Protein AF-A0A943CH67-F1 (afdb_monomer_lite)

Sequence (114 aa):
MYSEKVMDHFNNPRNVGEIENPSGVGTVGNAKCGDIMRMYLDIDDNGIIQDVKFKTFGCLDGLPPVKVHCSLLAEEAIHAALWDYAEKNHITIEGLEKPVNDISEKEEGEEEEY

Foldseek 3Di:
DDDPVVVCCVVPPPAADEDPPALFKFWAEAPVQQWIKIKGFHADPVRDTPGIHMYIDRPDDDDDPDCPRVVCNVVLNVLRRVVRNCVVVVHDDPPRDHGDRHCVVVVVVVVVPD

Structure (mmCIF, N/CA/C/O backbone):
data_AF-A0A943CH67-F1
#
_entry.id   AF-A0A943CH67-F1
#
loop_
_atom_site.group_PDB
_atom_site.id
_atom_site.type_symbol
_atom_site.label_atom_id
_atom_site.label_alt_id
_atom_site.label_comp_id
_atom_site.label_asym_id
_atom_site.label_entity_id
_atom_site.label_seq_id
_atom_site.pdbx_PDB_ins_code
_atom_site.Cartn_x
_atom_site.Cartn_y
_atom_site.Cartn_z
_atom_site.occupancy
_atom_site.B_iso_or_equiv
_atom_site.auth_seq_id
_atom_site.auth_comp_id
_atom_site.auth_asym_id
_atom_site.auth_atom_id
_atom_site.pdbx_PDB_model_num
ATOM 1 N N . MET A 1 1 ? 27.193 -11.484 -13.721 1.00 74.19 1 MET A N 1
ATOM 2 C CA . MET A 1 1 ? 26.041 -12.393 -13.916 1.00 74.19 1 MET A CA 1
ATOM 3 C C . MET A 1 1 ? 25.210 -12.337 -12.643 1.00 74.19 1 MET A C 1
ATOM 5 O O . MET A 1 1 ? 25.815 -12.355 -11.577 1.00 74.19 1 MET A O 1
ATOM 9 N N . TYR A 1 2 ? 23.889 -12.173 -12.729 1.00 86.75 2 TYR A N 1
ATOM 10 C CA . TYR A 1 2 ? 23.029 -12.141 -11.537 1.00 86.75 2 TYR A CA 1
ATOM 11 C C . TYR A 1 2 ? 22.901 -13.537 -10.916 1.00 86.75 2 TYR A C 1
ATOM 13 O O . TYR A 1 2 ? 23.048 -14.538 -11.615 1.00 86.75 2 TYR A O 1
ATOM 21 N N . SER A 1 3 ? 22.658 -13.606 -9.605 1.00 93.38 3 SER A N 1
ATOM 22 C CA . SER A 1 3 ? 22.449 -14.883 -8.917 1.00 93.38 3 SER A CA 1
ATOM 23 C C . SER A 1 3 ? 21.092 -15.486 -9.281 1.00 93.38 3 SER A C 1
ATOM 25 O O . SER A 1 3 ? 20.160 -14.766 -9.640 1.00 93.38 3 SER A O 1
ATOM 27 N N . GLU A 1 4 ? 20.950 -16.802 -9.123 1.00 90.56 4 GLU A N 1
ATOM 28 C CA . GLU A 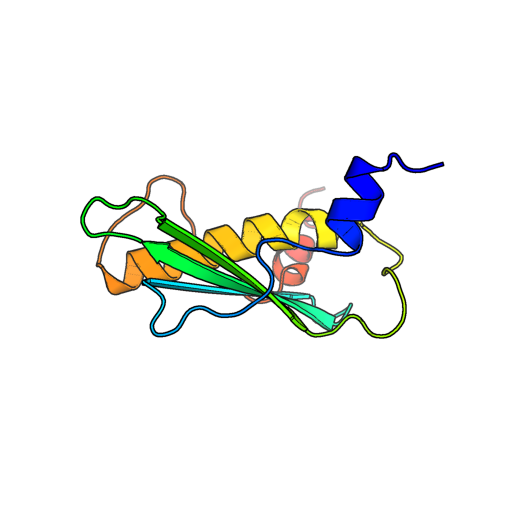1 4 ? 19.663 -17.490 -9.310 1.00 90.56 4 GLU A CA 1
ATOM 29 C C . GLU A 1 4 ? 18.559 -16.874 -8.448 1.00 90.56 4 GLU A C 1
ATOM 31 O O . GLU A 1 4 ? 17.445 -16.688 -8.919 1.00 90.56 4 GLU A O 1
ATOM 36 N N . LYS A 1 5 ? 18.889 -16.462 -7.217 1.00 88.69 5 LYS A N 1
ATOM 37 C CA . LYS A 1 5 ? 17.947 -15.784 -6.315 1.00 88.69 5 LYS A CA 1
ATOM 38 C C . LYS A 1 5 ? 17.449 -14.452 -6.878 1.00 88.69 5 LYS A C 1
ATOM 40 O O . LYS A 1 5 ? 16.273 -14.137 -6.741 1.00 88.69 5 LYS A O 1
ATOM 45 N N . VAL A 1 6 ? 18.333 -13.673 -7.504 1.00 86.81 6 VAL A N 1
ATOM 46 C CA . VAL A 1 6 ? 17.957 -12.398 -8.135 1.00 86.81 6 VAL A CA 1
ATOM 47 C C . VAL A 1 6 ? 17.067 -12.653 -9.350 1.00 86.81 6 VAL A C 1
ATOM 49 O O . VAL A 1 6 ? 16.044 -11.993 -9.507 1.00 86.81 6 VAL A O 1
ATOM 52 N N . MET A 1 7 ? 17.418 -13.642 -10.176 1.00 85.81 7 MET A N 1
ATOM 53 C CA . MET A 1 7 ? 16.628 -13.998 -11.357 1.00 85.81 7 MET A CA 1
ATOM 54 C C . MET A 1 7 ? 15.253 -14.572 -10.994 1.00 85.81 7 MET A C 1
ATOM 56 O O . MET A 1 7 ? 14.270 -14.239 -11.648 1.00 85.81 7 MET A O 1
ATOM 60 N N . ASP A 1 8 ? 15.163 -15.396 -9.949 1.00 89.31 8 ASP A N 1
ATOM 61 C CA . ASP A 1 8 ? 13.893 -15.898 -9.416 1.00 89.31 8 ASP A CA 1
ATOM 62 C C . ASP A 1 8 ? 12.999 -14.751 -8.934 1.00 89.31 8 ASP A C 1
ATOM 64 O O . ASP A 1 8 ? 11.834 -14.686 -9.306 1.00 89.31 8 ASP A O 1
ATOM 68 N N . HIS A 1 9 ? 13.544 -13.797 -8.173 1.00 83.19 9 HIS A N 1
ATOM 69 C CA . HIS A 1 9 ? 12.770 -12.646 -7.704 1.00 83.19 9 HIS A CA 1
ATOM 70 C C . HIS A 1 9 ? 12.251 -11.774 -8.854 1.00 83.19 9 HIS A C 1
ATOM 72 O O . HIS A 1 9 ? 11.128 -11.281 -8.790 1.00 83.19 9 HIS A O 1
ATOM 78 N N . PHE A 1 10 ? 13.051 -11.611 -9.909 1.00 81.81 10 PHE A N 1
ATOM 79 C CA . PHE A 1 10 ? 12.659 -10.851 -11.091 1.00 81.81 10 PHE A CA 1
ATOM 80 C C . PHE A 1 10 ? 11.547 -11.545 -11.892 1.00 81.81 10 PHE A C 1
ATOM 82 O O . PHE A 1 10 ? 10.585 -10.900 -12.295 1.00 81.81 10 PHE A O 1
ATOM 89 N N . ASN A 1 11 ? 11.662 -12.859 -12.109 1.00 83.81 11 ASN A N 1
ATOM 90 C CA . ASN A 1 11 ? 10.700 -13.616 -12.916 1.00 83.81 11 ASN A CA 1
ATOM 91 C C . ASN A 1 11 ? 9.435 -14.018 -12.140 1.00 83.81 11 ASN A C 1
ATOM 93 O O . ASN A 1 11 ? 8.398 -14.258 -12.752 1.00 83.81 11 ASN A O 1
ATOM 97 N N . ASN A 1 12 ? 9.519 -14.112 -10.812 1.00 85.94 12 ASN A N 1
ATOM 98 C CA . ASN A 1 12 ? 8.425 -14.513 -9.933 1.00 85.94 12 ASN A CA 1
ATOM 99 C C . ASN A 1 12 ? 8.289 -13.538 -8.745 1.00 85.94 12 ASN A C 1
ATOM 101 O O . ASN A 1 12 ? 8.632 -13.871 -7.599 1.00 85.94 12 ASN A O 1
ATOM 105 N N . PRO A 1 13 ? 7.831 -12.300 -9.005 1.00 85.56 13 PRO A N 1
ATOM 106 C CA . PRO A 1 13 ? 7.667 -11.300 -7.964 1.00 85.56 13 PRO A CA 1
ATOM 107 C C . PRO A 1 13 ? 6.525 -11.700 -7.019 1.00 85.56 13 PRO A C 1
ATOM 109 O O . PRO A 1 13 ? 5.426 -12.050 -7.439 1.00 85.56 13 PRO A O 1
ATOM 112 N N . ARG A 1 14 ? 6.788 -11.656 -5.711 1.00 88.38 14 ARG A N 1
ATOM 113 C CA . ARG A 1 14 ? 5.948 -12.318 -4.691 1.00 88.38 14 ARG A CA 1
ATOM 114 C C . ARG A 1 14 ? 4.736 -11.507 -4.231 1.00 88.38 14 ARG A C 1
ATOM 116 O O . ARG A 1 14 ? 3.789 -12.071 -3.694 1.00 88.38 14 ARG A O 1
ATOM 123 N N . ASN A 1 15 ? 4.764 -10.194 -4.434 1.00 92.19 15 ASN A N 1
ATOM 124 C CA . ASN A 1 15 ? 3.787 -9.261 -3.869 1.00 92.19 15 ASN A CA 1
ATOM 125 C C . ASN A 1 15 ? 3.145 -8.365 -4.936 1.00 92.19 15 ASN A C 1
ATOM 127 O O . ASN A 1 15 ? 2.592 -7.320 -4.613 1.00 92.19 15 ASN A O 1
ATOM 131 N N . VAL A 1 16 ? 3.205 -8.757 -6.210 1.00 91.81 16 VAL A N 1
ATOM 132 C CA . VAL A 1 16 ? 2.536 -8.012 -7.283 1.00 91.81 16 VAL A CA 1
ATOM 133 C C . VAL A 1 16 ? 1.055 -8.371 -7.294 1.00 91.81 16 VAL A C 1
ATOM 135 O O . VAL A 1 16 ? 0.703 -9.548 -7.360 1.00 91.81 16 VAL A O 1
ATOM 138 N N . GLY A 1 17 ? 0.186 -7.365 -7.240 1.00 92.12 17 GLY A N 1
ATOM 139 C CA . GLY A 1 17 ? -1.258 -7.562 -7.281 1.00 92.12 17 GLY A CA 1
ATOM 140 C C . GLY A 1 17 ? -2.042 -6.450 -6.599 1.00 92.12 17 GLY A C 1
ATOM 141 O O . GLY A 1 17 ? -1.538 -5.355 -6.355 1.00 92.12 17 GLY A O 1
ATOM 142 N N . GLU A 1 18 ? -3.294 -6.761 -6.297 1.00 95.50 18 GLU A N 1
ATOM 143 C CA . GLU A 1 18 ? -4.222 -5.900 -5.569 1.00 95.50 18 GLU A CA 1
ATOM 144 C C . GLU A 1 18 ? -4.817 -6.708 -4.412 1.00 95.50 18 GLU A C 1
ATOM 146 O O . GLU A 1 18 ? -4.848 -7.939 -4.469 1.00 95.50 18 GLU A O 1
ATOM 151 N N . ILE A 1 19 ? -5.264 -6.018 -3.366 1.00 97.19 19 ILE A N 1
ATOM 152 C CA . ILE A 1 19 ? -6.010 -6.610 -2.251 1.00 97.19 19 ILE A CA 1
ATOM 153 C C . ILE A 1 19 ? -7.451 -6.115 -2.371 1.00 97.19 19 ILE A C 1
ATOM 155 O O . ILE A 1 19 ? -7.675 -4.928 -2.613 1.00 97.19 19 ILE A O 1
ATOM 159 N N . GLU A 1 20 ? -8.429 -7.009 -2.229 1.00 94.69 20 GLU A N 1
ATOM 160 C CA . GLU A 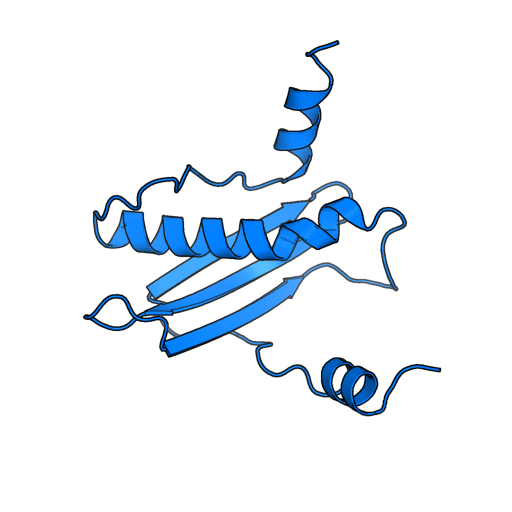1 20 ? -9.838 -6.616 -2.153 1.00 94.69 20 GLU A CA 1
ATOM 161 C C . GLU A 1 20 ? -10.131 -5.993 -0.784 1.00 94.69 20 GLU A C 1
ATOM 163 O O . GLU A 1 20 ? -9.807 -6.582 0.239 1.00 94.69 20 GLU A O 1
ATOM 168 N N . ASN A 1 21 ? -10.780 -4.823 -0.764 1.00 94.88 21 ASN A N 1
ATOM 169 C CA . ASN A 1 21 ? -11.107 -4.074 0.462 1.00 94.88 21 ASN A CA 1
ATOM 170 C C . ASN A 1 21 ? -9.903 -3.873 1.411 1.00 94.88 21 ASN A C 1
ATOM 172 O O . ASN A 1 21 ? -9.962 -4.266 2.573 1.00 94.88 21 ASN A O 1
ATOM 176 N N . PRO A 1 22 ? -8.811 -3.257 0.931 1.00 97.19 22 PRO A N 1
ATOM 177 C CA . PRO A 1 22 ? -7.597 -3.063 1.718 1.00 97.19 22 PRO A CA 1
ATOM 178 C C . PRO A 1 22 ? -7.828 -2.113 2.900 1.00 97.19 22 PRO A C 1
ATOM 180 O O . PRO A 1 22 ? -8.534 -1.104 2.772 1.00 97.19 22 PRO A O 1
ATOM 183 N N . SER A 1 23 ? -7.149 -2.380 4.017 1.00 98.00 23 SER A N 1
ATOM 184 C CA . SER A 1 23 ? -7.140 -1.508 5.196 1.00 98.00 23 SER A CA 1
ATOM 185 C C . SER A 1 23 ? -6.494 -0.149 4.889 1.00 98.00 23 SER A C 1
ATOM 187 O O . SER A 1 23 ? -6.976 0.879 5.365 1.00 98.00 23 SER A O 1
ATOM 189 N N . GLY A 1 24 ? -5.455 -0.122 4.045 1.00 97.12 24 GLY A N 1
ATOM 190 C CA . GLY A 1 24 ? -4.783 1.103 3.593 1.00 97.12 24 GLY A CA 1
ATOM 191 C C . GLY A 1 24 ? -4.357 1.049 2.125 1.00 97.12 24 GLY A C 1
ATOM 192 O O . GLY A 1 24 ? -3.940 -0.002 1.630 1.00 97.12 24 GLY A O 1
ATOM 193 N N . VAL A 1 25 ? -4.458 2.178 1.419 1.00 97.31 25 VAL A N 1
ATOM 194 C CA . VAL A 1 25 ? -4.036 2.323 0.017 1.00 97.31 25 VAL A CA 1
ATOM 195 C C . VAL A 1 25 ? -3.248 3.605 -0.192 1.00 97.31 25 VAL A C 1
ATOM 197 O O . VAL A 1 25 ? -3.749 4.700 0.035 1.00 97.31 25 VAL A O 1
ATOM 200 N N . GLY A 1 26 ? -2.033 3.463 -0.715 1.00 94.88 26 GLY A N 1
ATOM 201 C CA . GLY A 1 26 ? -1.167 4.575 -1.099 1.00 94.88 26 GLY A CA 1
ATOM 202 C C . GLY A 1 26 ? -0.936 4.565 -2.599 1.00 94.88 26 GLY A C 1
ATOM 203 O O . GLY A 1 26 ? -0.649 3.514 -3.164 1.00 94.88 26 GLY A O 1
ATOM 204 N N . THR A 1 27 ? -1.075 5.706 -3.273 1.00 91.75 27 THR A N 1
ATOM 205 C CA . THR A 1 27 ? -0.649 5.857 -4.673 1.00 91.75 27 THR A CA 1
ATOM 206 C C . THR A 1 27 ? 0.282 7.046 -4.764 1.00 91.75 27 THR A C 1
ATOM 208 O O . THR A 1 27 ? -0.117 8.155 -4.432 1.00 91.75 27 THR A O 1
ATOM 211 N N . VAL A 1 28 ? 1.497 6.803 -5.233 1.00 89.12 28 VAL A N 1
ATOM 212 C CA . VAL A 1 28 ? 2.516 7.829 -5.446 1.00 89.12 28 VAL A CA 1
ATOM 213 C C . VAL A 1 28 ? 3.102 7.647 -6.831 1.00 89.12 28 VAL A C 1
ATOM 215 O O . VAL A 1 28 ? 3.150 6.532 -7.360 1.00 89.12 28 VAL A O 1
ATOM 218 N N . GLY A 1 29 ? 3.541 8.734 -7.440 1.00 83.81 29 GLY A N 1
ATOM 219 C CA . GLY A 1 29 ? 4.225 8.657 -8.715 1.00 83.81 29 GLY A CA 1
ATOM 220 C C . GLY A 1 29 ? 5.089 9.870 -8.978 1.00 83.81 29 GLY A C 1
ATOM 221 O O . GLY A 1 29 ? 5.242 10.742 -8.129 1.00 83.81 29 GLY A O 1
ATOM 222 N N . ASN A 1 30 ? 5.653 9.913 -10.174 1.00 74.62 30 ASN A N 1
ATOM 223 C CA . ASN A 1 30 ? 6.345 11.085 -10.683 1.00 74.62 30 ASN A CA 1
ATOM 224 C C . ASN A 1 30 ? 5.797 11.395 -12.081 1.00 74.62 30 ASN A C 1
ATOM 226 O O . ASN A 1 30 ? 5.890 10.564 -12.990 1.00 74.62 30 ASN A O 1
ATOM 230 N N . ALA A 1 31 ? 5.224 12.588 -12.268 1.00 67.19 31 ALA A N 1
ATOM 231 C CA . ALA A 1 31 ? 4.624 12.971 -13.546 1.00 67.19 31 ALA A CA 1
ATOM 232 C C . ALA A 1 31 ? 5.641 13.110 -14.693 1.00 67.19 31 ALA A C 1
ATOM 234 O O . ALA A 1 31 ? 5.264 12.987 -15.859 1.00 67.19 31 ALA A O 1
ATOM 235 N N . LYS A 1 32 ? 6.927 13.339 -14.391 1.00 66.94 32 LYS A N 1
ATOM 236 C CA . LYS A 1 32 ? 8.016 13.469 -15.374 1.00 66.94 32 LYS A CA 1
ATOM 237 C C . LYS A 1 32 ? 8.397 12.119 -15.990 1.00 66.94 32 LYS A C 1
ATOM 239 O O . LYS A 1 32 ? 8.636 12.064 -17.194 1.00 66.94 32 LYS A O 1
ATOM 244 N N . CYS A 1 33 ? 8.470 11.043 -15.201 1.00 65.81 33 CYS A N 1
ATOM 245 C CA . CYS A 1 33 ? 8.825 9.704 -15.701 1.00 65.81 33 CYS A CA 1
ATOM 246 C C . CYS A 1 33 ? 7.625 8.771 -15.907 1.00 65.81 33 CYS A C 1
ATOM 248 O O . CYS A 1 33 ? 7.768 7.740 -16.559 1.00 65.81 33 CYS A O 1
ATOM 250 N N . GLY A 1 34 ? 6.448 9.129 -15.390 1.00 67.31 34 GLY A N 1
ATOM 251 C CA . GLY A 1 34 ? 5.236 8.322 -15.497 1.00 67.31 34 GLY A CA 1
ATOM 252 C C . GLY A 1 34 ? 5.235 7.082 -14.603 1.00 67.31 34 GLY A C 1
ATOM 253 O O . GLY A 1 34 ? 4.275 6.317 -14.658 1.00 67.31 34 GLY A O 1
ATOM 254 N N . ASP A 1 35 ? 6.265 6.883 -13.774 1.00 75.94 35 ASP A N 1
ATOM 255 C CA . ASP A 1 35 ? 6.296 5.796 -12.804 1.00 75.94 35 ASP A CA 1
ATOM 256 C C . ASP A 1 35 ? 5.276 6.082 -11.708 1.00 75.94 35 ASP A C 1
ATOM 258 O O . ASP A 1 35 ? 5.415 7.030 -10.938 1.00 75.94 35 ASP A O 1
ATOM 262 N N . ILE A 1 36 ? 4.249 5.247 -11.634 1.00 83.94 36 ILE A N 1
ATOM 263 C CA . ILE A 1 36 ? 3.235 5.300 -10.590 1.00 83.94 36 ILE A CA 1
ATOM 264 C C . ILE A 1 36 ? 3.264 3.962 -9.871 1.00 83.94 36 ILE A C 1
ATOM 266 O O . ILE A 1 36 ? 3.160 2.903 -10.492 1.00 83.94 36 ILE A O 1
ATOM 270 N N . MET A 1 37 ? 3.371 3.995 -8.552 1.00 88.31 37 MET A N 1
ATOM 271 C CA . MET A 1 37 ? 3.239 2.827 -7.701 1.00 88.31 37 MET A CA 1
ATOM 272 C C . MET A 1 37 ? 2.009 2.987 -6.822 1.00 88.31 37 MET A C 1
ATOM 274 O O . MET A 1 37 ? 1.805 4.008 -6.170 1.00 88.31 37 MET A O 1
ATOM 278 N N . ARG A 1 38 ? 1.192 1.941 -6.788 1.00 92.56 38 ARG A N 1
ATOM 279 C CA . ARG A 1 38 ? 0.119 1.793 -5.819 1.00 92.56 38 ARG A CA 1
ATOM 280 C C . ARG A 1 38 ? 0.445 0.655 -4.872 1.00 92.56 38 ARG A C 1
ATOM 282 O O . ARG A 1 38 ? 0.808 -0.430 -5.325 1.00 92.56 38 ARG A O 1
ATOM 289 N N . MET A 1 39 ? 0.266 0.900 -3.584 1.00 95.44 39 MET A N 1
ATOM 290 C CA . MET A 1 39 ? 0.438 -0.076 -2.525 1.00 95.44 39 MET A CA 1
ATOM 291 C C . MET A 1 39 ? -0.869 -0.319 -1.788 1.00 95.44 39 MET A C 1
ATOM 293 O O . MET A 1 39 ? -1.637 0.608 -1.543 1.00 95.44 39 MET A O 1
ATOM 297 N N . TYR A 1 40 ? -1.089 -1.581 -1.446 1.00 97.88 40 TYR A N 1
ATOM 298 C CA . TYR A 1 40 ? -2.239 -2.080 -0.718 1.00 97.88 40 TYR A CA 1
ATOM 299 C C . TYR A 1 40 ? -1.740 -2.770 0.547 1.00 97.88 40 TYR A C 1
ATOM 301 O O . TYR A 1 40 ? -0.881 -3.653 0.461 1.00 97.88 40 TYR A O 1
ATOM 309 N N . LEU A 1 41 ? -2.288 -2.379 1.694 1.00 97.94 41 LEU A N 1
ATOM 310 C CA . LEU A 1 41 ? -2.008 -2.982 2.991 1.00 97.94 41 LEU A CA 1
ATOM 311 C C . LEU A 1 41 ? -3.278 -3.645 3.522 1.00 97.94 41 LEU A C 1
ATOM 313 O O . LEU A 1 41 ? -4.326 -3.000 3.596 1.00 97.94 41 LEU A O 1
ATOM 317 N N . ASP A 1 42 ? -3.162 -4.913 3.903 1.00 97.94 42 ASP A N 1
ATOM 318 C CA . ASP A 1 42 ? -4.133 -5.608 4.747 1.00 97.94 42 ASP A CA 1
ATOM 319 C C . ASP A 1 42 ? -3.607 -5.602 6.182 1.00 97.94 42 ASP A C 1
ATOM 321 O O . ASP A 1 42 ? -2.519 -6.115 6.452 1.00 97.94 42 ASP A O 1
ATOM 325 N N . ILE A 1 43 ? -4.342 -4.950 7.076 1.00 97.50 43 ILE A N 1
ATOM 326 C CA . ILE A 1 43 ? -3.959 -4.728 8.472 1.00 97.50 43 ILE A CA 1
ATOM 327 C C . ILE A 1 43 ? -5.067 -5.288 9.353 1.00 97.50 43 ILE A C 1
ATOM 329 O O . ILE A 1 43 ? -6.231 -4.927 9.163 1.00 97.50 43 ILE A O 1
ATOM 333 N N . ASP A 1 44 ? -4.690 -6.149 10.298 1.00 95.94 44 ASP A N 1
ATOM 334 C CA . ASP A 1 44 ? -5.614 -6.757 11.252 1.00 95.94 44 ASP A CA 1
ATOM 335 C C . ASP A 1 44 ? -6.008 -5.806 12.396 1.00 95.94 44 ASP A C 1
ATOM 337 O O . ASP A 1 44 ? -5.455 -4.718 12.568 1.00 95.94 44 ASP A O 1
ATOM 341 N N . ASP A 1 45 ? -6.944 -6.251 13.236 1.00 93.56 45 ASP A N 1
ATOM 342 C CA . ASP A 1 45 ? -7.449 -5.475 14.377 1.00 93.56 45 ASP A CA 1
ATOM 343 C C . ASP A 1 45 ? -6.374 -5.150 15.436 1.00 93.56 45 ASP A C 1
ATOM 345 O O . ASP A 1 45 ? -6.572 -4.271 16.276 1.00 93.56 45 ASP A O 1
ATOM 349 N N . ASN A 1 46 ? -5.233 -5.849 15.422 1.00 94.25 46 ASN A N 1
ATOM 350 C CA . ASN A 1 46 ? -4.106 -5.591 16.320 1.00 94.25 46 ASN A CA 1
ATOM 351 C C . ASN A 1 46 ? -3.113 -4.575 15.730 1.00 94.25 46 ASN A C 1
ATOM 353 O O . ASN A 1 46 ? -2.102 -4.272 16.368 1.00 94.25 46 ASN A O 1
ATOM 357 N N . GLY A 1 47 ? -3.375 -4.062 14.524 1.00 92.56 47 GLY A N 1
ATOM 358 C CA . GLY A 1 47 ? -2.481 -3.164 13.803 1.00 92.56 47 GLY A CA 1
ATOM 359 C C . GLY A 1 47 ? -1.309 -3.875 13.122 1.00 92.56 47 GLY A C 1
ATOM 360 O O . GLY A 1 47 ? -0.303 -3.230 12.827 1.00 92.56 47 GLY A O 1
ATOM 361 N N . ILE A 1 48 ? -1.399 -5.189 12.885 1.00 95.69 48 ILE A N 1
ATOM 362 C CA . ILE A 1 48 ? -0.357 -5.976 12.218 1.00 95.69 48 ILE A CA 1
ATOM 363 C C . ILE A 1 48 ? -0.668 -6.102 10.728 1.00 95.69 48 ILE A C 1
ATOM 365 O O . ILE A 1 48 ? -1.773 -6.470 10.338 1.00 95.69 48 ILE A O 1
ATOM 369 N N . ILE A 1 49 ? 0.332 -5.822 9.888 1.00 96.88 49 ILE A N 1
ATOM 370 C CA . ILE A 1 49 ? 0.240 -6.018 8.438 1.00 96.88 49 ILE A CA 1
ATOM 371 C C . ILE A 1 49 ? 0.267 -7.522 8.135 1.00 96.88 49 ILE A C 1
ATOM 373 O O . ILE A 1 49 ? 1.282 -8.184 8.361 1.00 96.88 49 ILE A O 1
ATOM 377 N N . GLN A 1 50 ? -0.829 -8.039 7.587 1.00 97.50 50 GLN A N 1
ATOM 378 C CA . GLN A 1 50 ? -1.008 -9.452 7.246 1.00 97.50 50 GLN A CA 1
ATOM 379 C C . GLN A 1 50 ? -0.609 -9.757 5.802 1.00 97.50 50 GLN A C 1
ATOM 381 O O . GLN A 1 50 ? -0.033 -10.811 5.523 1.00 97.50 50 GLN A O 1
ATOM 386 N N . ASP A 1 51 ? -0.878 -8.829 4.882 1.00 96.69 51 ASP A N 1
ATOM 387 C CA . ASP A 1 51 ? -0.441 -8.916 3.491 1.00 96.69 51 ASP A CA 1
ATOM 388 C C . ASP A 1 51 ? -0.135 -7.523 2.933 1.00 96.69 51 ASP A C 1
ATOM 390 O O . ASP A 1 51 ? -0.698 -6.503 3.337 1.00 96.69 51 ASP A O 1
ATOM 394 N N . VAL A 1 52 ? 0.778 -7.504 1.968 1.00 96.56 52 VAL A N 1
ATOM 395 C CA . VAL A 1 52 ? 1.139 -6.324 1.191 1.00 96.56 52 VAL A CA 1
ATOM 396 C C . VAL A 1 52 ? 1.136 -6.716 -0.271 1.00 96.56 52 VAL A C 1
ATOM 398 O O . VAL A 1 52 ? 1.814 -7.671 -0.676 1.00 96.56 52 VAL A O 1
ATOM 401 N N . LYS A 1 53 ? 0.413 -5.947 -1.081 1.00 96.00 53 LYS A N 1
ATOM 402 C CA . LYS A 1 53 ? 0.499 -6.031 -2.538 1.00 96.00 53 LYS A CA 1
ATOM 403 C C . LYS A 1 53 ? 0.846 -4.678 -3.123 1.00 96.00 53 LYS A C 1
ATOM 405 O O . LYS A 1 53 ? 0.478 -3.639 -2.580 1.00 96.00 53 LYS A O 1
ATOM 410 N N . PHE A 1 54 ? 1.529 -4.688 -4.255 1.00 92.56 54 PHE A N 1
ATOM 411 C CA . PHE A 1 54 ? 1.790 -3.481 -5.017 1.00 92.56 54 PHE A CA 1
ATOM 412 C C . PHE A 1 54 ? 1.485 -3.686 -6.494 1.00 92.56 54 PHE A C 1
ATOM 414 O O . PHE A 1 54 ? 1.555 -4.793 -7.035 1.00 92.56 54 PHE A O 1
ATOM 421 N N . LYS A 1 55 ? 1.190 -2.578 -7.162 1.00 89.50 55 LYS A N 1
ATOM 422 C CA . LYS A 1 55 ? 1.025 -2.526 -8.605 1.00 89.50 55 LYS A CA 1
ATOM 423 C C . LYS A 1 55 ? 1.685 -1.271 -9.134 1.00 89.50 55 LYS A C 1
ATOM 425 O O . LYS A 1 55 ? 1.447 -0.179 -8.625 1.00 89.50 55 LYS A O 1
ATOM 430 N N . THR A 1 56 ? 2.513 -1.434 -10.153 1.00 83.19 56 THR A N 1
ATOM 431 C CA . THR A 1 56 ? 3.118 -0.314 -10.861 1.00 83.19 56 THR A CA 1
ATOM 432 C C . THR A 1 56 ? 2.371 -0.060 -12.164 1.00 83.19 56 THR A C 1
ATOM 434 O O . THR A 1 56 ? 1.942 -0.987 -12.854 1.00 83.19 56 THR A O 1
ATOM 437 N N . PHE A 1 57 ? 2.198 1.212 -12.492 1.00 78.62 57 PHE A N 1
ATOM 438 C CA . PHE A 1 57 ? 1.643 1.691 -13.747 1.00 78.62 57 PHE A CA 1
ATOM 439 C C . PHE A 1 57 ? 2.689 2.618 -14.369 1.00 78.62 57 PHE A C 1
ATOM 441 O O . PHE A 1 57 ? 3.247 3.450 -13.665 1.00 78.62 57 PHE A O 1
ATOM 448 N N . GLY A 1 58 ? 2.972 2.461 -15.664 1.00 68.81 58 GLY A N 1
ATOM 449 C CA . GLY A 1 58 ? 3.816 3.415 -16.397 1.00 68.81 58 GLY A CA 1
ATOM 450 C C . GLY A 1 58 ? 5.228 2.976 -16.793 1.00 68.81 58 GLY A C 1
ATOM 451 O O . GLY A 1 58 ? 5.925 3.759 -17.424 1.00 68.81 58 GLY A O 1
ATOM 452 N N . CYS A 1 59 ? 5.642 1.725 -16.580 1.00 57.03 59 CYS A N 1
ATOM 453 C CA . CYS A 1 59 ? 6.905 1.247 -17.160 1.00 57.03 59 CYS A CA 1
ATOM 454 C C . CYS A 1 59 ? 6.680 0.678 -18.577 1.00 57.03 59 CYS A C 1
ATOM 456 O O . CYS A 1 59 ? 6.520 -0.530 -18.754 1.00 57.03 59 CYS A O 1
ATOM 458 N N . LEU A 1 60 ? 6.630 1.553 -19.588 1.00 47.03 60 LEU A N 1
ATOM 459 C CA . LEU A 1 60 ? 6.836 1.172 -20.989 1.00 47.03 60 LEU A CA 1
ATOM 460 C C . LEU A 1 60 ? 8.330 1.356 -21.313 1.00 47.03 60 LEU A C 1
ATOM 462 O O . LEU A 1 60 ? 8.836 2.470 -21.283 1.00 47.03 60 LEU A O 1
ATOM 466 N N . ASP A 1 61 ? 9.015 0.256 -21.632 1.00 45.59 61 ASP A N 1
ATOM 467 C CA . ASP A 1 61 ? 10.339 0.224 -22.281 1.00 45.59 61 ASP A CA 1
ATOM 468 C C . ASP A 1 61 ? 11.601 0.596 -21.475 1.00 45.59 61 ASP A C 1
ATOM 470 O O . ASP A 1 61 ? 12.569 1.139 -21.999 1.00 45.59 61 ASP A O 1
ATOM 474 N N . GLY A 1 62 ? 11.677 0.123 -20.229 1.00 49.75 62 GLY A N 1
ATOM 475 C CA . GLY A 1 62 ? 12.970 -0.222 -19.631 1.00 49.75 62 GLY A CA 1
ATOM 476 C C . GLY A 1 62 ? 13.730 0.941 -18.996 1.00 49.75 62 GLY A C 1
ATOM 477 O O . GLY A 1 62 ? 14.536 1.601 -19.630 1.00 49.75 62 GLY A O 1
ATOM 478 N N . LEU A 1 63 ? 13.563 1.055 -17.676 1.00 45.19 63 LEU A N 1
ATOM 479 C CA . LEU A 1 63 ? 14.427 1.773 -16.731 1.00 45.19 63 LEU A CA 1
ATOM 480 C C . LEU A 1 63 ? 14.714 3.258 -17.066 1.00 45.19 63 LEU A C 1
ATOM 482 O O . LEU A 1 63 ? 15.605 3.545 -17.867 1.00 45.19 63 LEU A O 1
ATOM 486 N N . PRO A 1 64 ? 14.081 4.218 -16.364 1.00 46.34 64 PRO A N 1
ATOM 487 C CA . PRO A 1 64 ? 14.412 5.632 -16.516 1.00 46.34 64 PRO A CA 1
ATOM 488 C C . PRO A 1 64 ? 15.879 5.934 -16.134 1.00 46.34 64 PRO A C 1
ATOM 490 O O . PRO A 1 64 ? 16.477 5.227 -15.311 1.00 46.34 64 PRO A O 1
ATOM 493 N N . PRO A 1 65 ? 16.475 6.994 -16.719 1.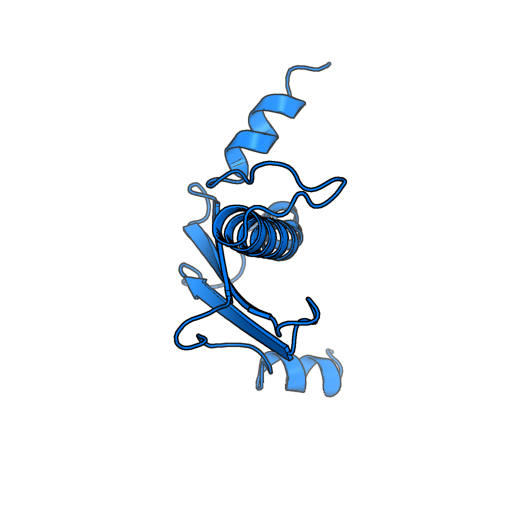00 46.12 65 PRO A N 1
ATOM 494 C CA . PRO A 1 65 ? 17.903 7.305 -16.606 1.00 46.12 65 PRO A CA 1
ATOM 495 C C . PRO A 1 65 ? 18.365 7.700 -15.193 1.00 46.12 65 PRO A C 1
ATOM 497 O O . PRO A 1 65 ? 19.560 7.621 -14.909 1.00 46.12 65 PRO A O 1
ATOM 500 N N . VAL A 1 66 ? 17.454 8.077 -14.288 1.00 46.88 66 VAL A N 1
ATOM 501 C CA . VAL A 1 66 ? 17.777 8.479 -12.909 1.00 46.88 66 VAL A CA 1
ATOM 502 C C . VAL A 1 66 ? 17.070 7.546 -11.923 1.00 46.88 66 VAL A C 1
ATOM 504 O O . VAL A 1 66 ? 15.853 7.565 -11.790 1.00 46.88 66 VAL A O 1
ATOM 507 N N . LYS A 1 67 ? 17.841 6.699 -11.225 1.00 52.47 67 LYS A N 1
ATOM 508 C CA . LYS A 1 67 ? 17.329 5.667 -10.296 1.00 52.47 67 LYS A CA 1
ATOM 509 C C . LYS A 1 67 ? 17.059 6.155 -8.865 1.00 52.47 67 LYS A C 1
ATOM 511 O O . LYS A 1 67 ? 16.592 5.363 -8.048 1.00 52.47 67 LYS A O 1
ATOM 516 N N . VAL A 1 68 ? 17.352 7.418 -8.550 1.00 48.16 68 VAL A N 1
ATOM 517 C CA . VAL A 1 68 ? 17.128 7.980 -7.203 1.00 48.16 68 VAL A CA 1
ATOM 518 C C . VAL A 1 68 ? 15.628 8.029 -6.902 1.00 48.16 68 VAL A C 1
ATOM 520 O O . VAL A 1 68 ? 15.182 7.486 -5.898 1.00 48.16 68 VAL A O 1
ATOM 523 N N . HIS A 1 69 ? 14.842 8.520 -7.860 1.00 54.44 69 HIS A N 1
ATOM 524 C CA . HIS A 1 69 ? 13.392 8.660 -7.740 1.00 54.44 69 HIS A CA 1
ATOM 525 C C . HIS A 1 69 ? 12.666 7.305 -7.592 1.00 54.44 69 HIS A C 1
ATOM 527 O O . HIS A 1 69 ? 11.797 7.149 -6.737 1.00 54.44 69 HIS A O 1
ATOM 533 N N . CYS A 1 70 ? 13.083 6.270 -8.340 1.00 60.72 70 CYS A N 1
ATOM 534 C CA . CYS A 1 70 ? 12.519 4.921 -8.188 1.00 60.72 70 CYS A CA 1
ATOM 535 C C . CYS A 1 70 ? 12.870 4.249 -6.853 1.00 60.72 70 CYS A C 1
ATOM 537 O O . CYS A 1 70 ? 12.156 3.341 -6.434 1.00 60.72 70 CYS A O 1
ATOM 539 N N . SER A 1 71 ? 13.973 4.649 -6.210 1.00 65.31 71 SER A N 1
ATOM 540 C CA . SER A 1 71 ? 14.405 4.047 -4.942 1.00 65.31 71 SER A CA 1
ATOM 541 C C . SER A 1 71 ? 13.497 4.462 -3.781 1.00 65.31 71 SER A C 1
ATOM 543 O O . SER A 1 71 ? 13.294 3.665 -2.871 1.00 65.31 71 SER A O 1
ATOM 545 N N . LEU A 1 72 ? 12.906 5.661 -3.856 1.00 76.00 72 LEU A N 1
ATOM 546 C CA . LEU A 1 72 ? 12.006 6.211 -2.837 1.00 76.00 72 LEU A CA 1
ATOM 547 C C . LEU A 1 72 ? 10.525 5.920 -3.116 1.00 76.00 72 LEU A C 1
ATOM 549 O O . LEU A 1 72 ? 9.723 5.922 -2.191 1.00 76.00 72 LEU A O 1
ATOM 553 N N . LEU A 1 73 ? 10.148 5.587 -4.360 1.00 81.25 73 LEU A N 1
ATOM 554 C CA . LEU A 1 73 ? 8.752 5.282 -4.720 1.00 81.25 73 LEU A CA 1
ATOM 555 C C . LEU A 1 73 ? 8.104 4.233 -3.806 1.00 81.25 73 LEU A C 1
ATOM 557 O O . LEU A 1 73 ? 6.933 4.361 -3.462 1.00 81.25 73 LEU A O 1
ATOM 561 N N . ALA A 1 74 ? 8.848 3.193 -3.421 1.00 84.44 74 ALA A N 1
ATOM 562 C CA . ALA A 1 74 ? 8.324 2.153 -2.541 1.00 84.44 74 ALA A CA 1
ATOM 563 C C . ALA A 1 74 ? 8.097 2.661 -1.109 1.00 84.44 74 ALA A C 1
ATOM 565 O O . ALA A 1 74 ? 7.070 2.345 -0.517 1.00 84.44 74 ALA A O 1
ATOM 566 N N . GLU A 1 75 ? 9.024 3.455 -0.571 1.00 88.25 75 GLU A N 1
ATOM 567 C CA . GLU A 1 75 ? 8.905 4.068 0.756 1.00 88.25 75 GLU A CA 1
ATOM 568 C C . GLU A 1 75 ? 7.716 5.031 0.809 1.00 88.25 75 GLU A C 1
ATOM 570 O O . GLU A 1 75 ? 6.838 4.895 1.657 1.00 88.25 75 GLU A O 1
ATOM 575 N N . GLU A 1 76 ? 7.629 5.936 -0.162 1.00 89.06 76 GLU A N 1
ATOM 576 C CA . GLU A 1 76 ? 6.546 6.914 -0.272 1.00 89.06 76 GLU A CA 1
ATOM 577 C C . GLU A 1 76 ? 5.181 6.233 -0.449 1.00 89.06 76 GLU A C 1
ATOM 579 O O . GLU A 1 76 ? 4.185 6.646 0.144 1.00 89.06 76 GLU A O 1
ATOM 584 N N . ALA A 1 77 ? 5.126 5.134 -1.209 1.00 91.31 77 ALA A N 1
ATOM 585 C CA . ALA A 1 77 ? 3.911 4.343 -1.369 1.00 91.31 77 ALA A CA 1
ATOM 586 C C . ALA A 1 77 ? 3.483 3.664 -0.056 1.00 91.31 77 ALA A C 1
ATOM 588 O O . ALA A 1 77 ? 2.284 3.616 0.233 1.00 91.31 77 ALA A O 1
ATOM 589 N N . ILE A 1 78 ? 4.439 3.166 0.743 1.00 93.00 78 ILE A N 1
ATOM 590 C CA . ILE A 1 78 ? 4.175 2.621 2.086 1.00 93.00 78 ILE A CA 1
ATOM 591 C C . ILE A 1 78 ? 3.650 3.728 3.000 1.00 93.00 78 ILE A C 1
ATOM 593 O O . ILE A 1 78 ? 2.609 3.544 3.629 1.00 93.00 78 ILE A O 1
ATOM 597 N N . HIS A 1 79 ? 4.327 4.879 3.052 1.00 93.81 79 HIS A N 1
ATOM 598 C CA . HIS A 1 79 ? 3.902 6.023 3.862 1.00 93.81 79 HIS A CA 1
ATOM 599 C C . HIS A 1 79 ? 2.492 6.476 3.494 1.00 93.81 79 HIS A C 1
ATOM 601 O O . HIS A 1 79 ? 1.651 6.642 4.375 1.00 93.81 79 HIS A O 1
ATOM 607 N N . ALA A 1 80 ? 2.192 6.585 2.201 1.00 94.88 80 ALA A N 1
ATOM 608 C CA . ALA A 1 80 ? 0.863 6.957 1.745 1.00 94.88 80 ALA A CA 1
ATOM 609 C C . ALA A 1 80 ? -0.209 5.930 2.140 1.00 94.88 80 ALA A C 1
ATOM 611 O O . ALA A 1 80 ? -1.305 6.315 2.544 1.00 94.88 80 ALA A O 1
ATOM 612 N N . ALA A 1 81 ? 0.101 4.632 2.070 1.00 96.56 81 ALA A N 1
ATOM 613 C CA . ALA A 1 81 ? -0.836 3.580 2.458 1.00 96.56 81 ALA A CA 1
ATOM 614 C C . ALA A 1 81 ? -1.078 3.535 3.974 1.00 96.56 81 ALA A C 1
ATOM 616 O O . ALA A 1 81 ? -2.214 3.339 4.409 1.00 96.56 81 ALA A O 1
ATOM 617 N N . LEU A 1 82 ? -0.030 3.751 4.776 1.00 96.44 82 LEU A N 1
ATOM 618 C CA . LEU A 1 82 ? -0.141 3.879 6.229 1.00 96.44 82 LEU A CA 1
ATOM 619 C C . LEU A 1 82 ? -0.920 5.136 6.624 1.00 96.44 82 LEU A C 1
ATOM 621 O O . LEU A 1 82 ? -1.720 5.077 7.554 1.00 96.44 82 LEU A O 1
ATOM 625 N N . TRP A 1 83 ? -0.729 6.248 5.907 1.00 96.00 83 TRP A N 1
ATOM 626 C CA . TRP A 1 83 ? -1.463 7.492 6.142 1.00 96.00 83 TRP A CA 1
ATOM 627 C C . TRP A 1 83 ? -2.956 7.308 5.874 1.00 96.00 83 TRP A C 1
ATOM 629 O O . TRP A 1 83 ? -3.783 7.659 6.711 1.00 96.00 83 TRP A O 1
ATOM 639 N N . ASP A 1 84 ? -3.310 6.697 4.743 1.00 97.00 84 ASP A N 1
ATOM 640 C CA . ASP A 1 84 ? -4.699 6.369 4.412 1.00 97.00 84 ASP A CA 1
ATOM 641 C C . ASP A 1 84 ? -5.342 5.455 5.473 1.00 97.00 84 ASP A C 1
ATOM 643 O O . ASP A 1 84 ? -6.460 5.718 5.922 1.00 97.00 84 ASP A O 1
ATOM 647 N N . TYR A 1 85 ? -4.622 4.429 5.942 1.00 97.12 85 TYR A N 1
ATOM 64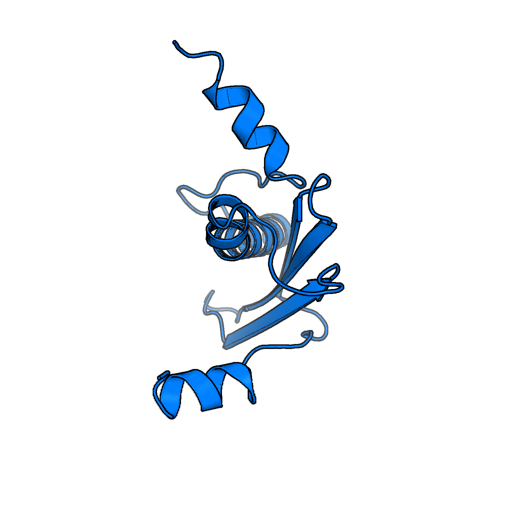8 C CA . TYR A 1 85 ? -5.077 3.586 7.052 1.00 97.12 85 TYR A CA 1
ATOM 649 C C . TYR A 1 85 ? -5.286 4.387 8.349 1.00 97.12 85 TYR A C 1
ATOM 651 O O . TYR A 1 85 ? -6.315 4.234 9.012 1.00 97.12 85 TYR A O 1
ATOM 659 N N . ALA A 1 86 ? -4.333 5.248 8.710 1.00 95.62 86 ALA A N 1
ATOM 660 C CA . ALA A 1 86 ? -4.381 6.059 9.921 1.00 95.62 86 ALA A CA 1
ATOM 661 C C . ALA A 1 86 ? -5.571 7.033 9.912 1.00 95.62 86 ALA A C 1
ATOM 663 O O . ALA A 1 86 ? -6.323 7.089 10.884 1.00 95.62 86 ALA A O 1
ATOM 664 N N . GLU A 1 87 ? -5.807 7.720 8.791 1.00 95.38 87 GLU A N 1
ATOM 665 C CA . GLU A 1 87 ? -6.932 8.644 8.609 1.00 95.38 87 GLU A CA 1
ATOM 666 C C . GLU A 1 87 ? -8.286 7.931 8.727 1.00 95.38 87 GLU A C 1
ATOM 668 O O . GLU A 1 87 ? -9.172 8.397 9.450 1.00 95.38 87 GLU A O 1
ATOM 673 N N . LYS A 1 88 ? -8.437 6.771 8.070 1.00 95.06 88 LYS A N 1
ATOM 674 C CA . LYS A 1 88 ? -9.665 5.955 8.114 1.00 95.06 88 LYS A CA 1
ATOM 675 C C . LYS A 1 88 ? -10.014 5.472 9.519 1.00 95.06 88 LYS A C 1
ATOM 677 O O . LYS A 1 88 ? -11.193 5.329 9.834 1.00 95.06 88 LYS A O 1
ATOM 682 N N . ASN A 1 89 ? -9.000 5.217 10.342 1.00 94.94 89 ASN A N 1
ATOM 683 C CA . ASN A 1 89 ? -9.160 4.694 11.697 1.00 94.94 89 ASN A CA 1
ATOM 684 C C . ASN A 1 89 ? -9.004 5.768 12.785 1.00 94.94 89 ASN A C 1
ATOM 686 O O . ASN A 1 89 ? -9.119 5.455 13.969 1.00 94.94 89 ASN A O 1
ATOM 690 N N . HIS A 1 90 ? -8.763 7.025 12.402 1.00 94.31 90 HIS A N 1
ATOM 691 C CA . HIS A 1 90 ? -8.519 8.148 13.312 1.00 94.31 90 HIS A CA 1
ATOM 692 C C . HIS A 1 90 ? -7.364 7.893 14.298 1.00 94.31 90 HIS A C 1
ATOM 694 O O . HIS A 1 90 ? -7.442 8.238 15.480 1.00 94.31 90 HIS A O 1
ATOM 700 N N . ILE A 1 91 ? -6.289 7.276 13.805 1.00 93.12 91 ILE A N 1
ATOM 701 C CA . ILE A 1 91 ? -5.080 6.956 14.568 1.00 93.12 91 ILE A CA 1
ATOM 702 C C . ILE A 1 91 ? -3.994 7.971 14.215 1.00 93.12 91 ILE A C 1
ATOM 704 O O . ILE A 1 91 ? -3.830 8.346 13.060 1.00 93.12 91 ILE A O 1
ATOM 708 N N . THR A 1 92 ? -3.212 8.398 15.204 1.00 91.06 92 THR A N 1
ATOM 709 C CA . THR A 1 92 ? -1.983 9.165 14.968 1.00 91.06 92 THR A CA 1
ATOM 710 C C . THR A 1 92 ? -0.783 8.230 15.043 1.00 91.06 92 THR A C 1
ATOM 712 O O . THR A 1 92 ? -0.571 7.581 16.067 1.00 91.06 92 THR A O 1
ATOM 715 N N . ILE A 1 93 ? 0.000 8.171 13.966 1.00 90.12 93 ILE A N 1
ATOM 716 C CA . ILE A 1 93 ? 1.262 7.429 13.903 1.00 90.12 93 ILE A CA 1
ATOM 717 C C . ILE A 1 93 ? 2.400 8.447 14.031 1.00 90.12 93 ILE A C 1
ATOM 719 O O . ILE A 1 93 ? 2.487 9.387 13.245 1.00 90.12 93 ILE A O 1
ATOM 723 N N . GLU A 1 94 ? 3.245 8.296 15.051 1.00 91.19 94 GLU A N 1
ATOM 724 C CA . GLU A 1 94 ? 4.371 9.206 15.288 1.00 91.19 94 GLU 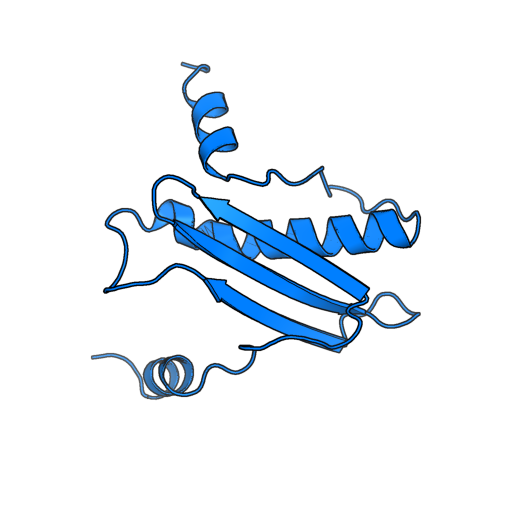A CA 1
ATOM 725 C C . GLU A 1 94 ? 5.353 9.178 14.107 1.00 91.19 94 GLU A C 1
ATOM 727 O O . GLU A 1 94 ? 5.730 8.108 13.632 1.00 91.19 94 GLU A O 1
ATOM 732 N N . GLY A 1 95 ? 5.752 10.359 13.628 1.00 86.19 95 GLY A N 1
ATOM 733 C CA . GLY A 1 95 ? 6.661 10.503 12.487 1.00 86.19 95 GLY A CA 1
ATOM 734 C C . GLY A 1 95 ? 6.019 10.276 11.116 1.00 86.19 95 GLY A C 1
ATOM 735 O O . GLY A 1 95 ? 6.709 10.408 10.110 1.00 86.19 95 GLY A O 1
ATOM 736 N N . LEU A 1 96 ? 4.720 9.961 11.052 1.00 90.75 96 LEU A N 1
ATOM 737 C CA . LEU A 1 96 ? 4.008 9.852 9.785 1.00 90.75 96 LEU A CA 1
ATOM 738 C C . LEU A 1 96 ? 3.452 11.218 9.373 1.00 90.75 96 LEU A C 1
ATOM 740 O O . LEU A 1 96 ? 2.592 11.788 10.045 1.00 90.75 96 LEU A O 1
ATOM 744 N N . GLU A 1 97 ? 3.937 11.726 8.247 1.00 88.06 97 GLU A N 1
ATOM 745 C CA . GLU A 1 97 ? 3.495 12.988 7.661 1.00 88.06 97 GLU A CA 1
ATOM 746 C C . GLU A 1 97 ? 2.576 12.757 6.463 1.00 88.06 97 GLU A C 1
ATOM 748 O O . GLU A 1 97 ? 2.520 11.668 5.884 1.00 88.06 97 GLU A O 1
ATOM 753 N N . LYS A 1 98 ? 1.846 13.808 6.079 1.00 88.38 98 LYS A N 1
ATOM 754 C CA . LYS A 1 98 ? 0.946 13.743 4.933 1.00 88.38 98 LYS A CA 1
ATOM 755 C C . LYS A 1 98 ? 1.759 13.478 3.654 1.00 88.38 98 LYS A C 1
ATOM 757 O O . LYS A 1 98 ? 2.634 14.281 3.330 1.00 88.38 98 LYS A O 1
ATOM 762 N N . PRO A 1 99 ? 1.452 12.411 2.899 1.00 86.75 99 PRO A N 1
ATOM 763 C CA . PRO A 1 99 ? 2.183 12.069 1.686 1.00 86.75 99 PRO A CA 1
ATOM 764 C C . PRO A 1 99 ? 1.938 13.096 0.571 1.00 86.75 99 PRO A C 1
ATOM 766 O O . PRO A 1 99 ? 0.853 13.680 0.465 1.00 86.75 99 PRO A O 1
ATOM 769 N N . VAL A 1 100 ? 2.937 13.263 -0.296 1.00 81.94 100 VAL A N 1
ATOM 770 C CA . VAL A 1 100 ? 2.794 13.964 -1.581 1.00 81.94 100 VAL A CA 1
ATOM 771 C C . VAL A 1 100 ? 2.322 12.982 -2.649 1.00 81.94 100 VAL A C 1
ATOM 773 O O . VAL A 1 100 ? 2.658 11.798 -2.609 1.00 81.94 100 VAL A O 1
ATOM 776 N N . ASN A 1 101 ? 1.534 13.461 -3.610 1.00 71.81 101 ASN A N 1
ATOM 777 C CA . ASN A 1 101 ? 1.054 12.610 -4.705 1.00 71.81 101 ASN A CA 1
ATOM 778 C C . ASN A 1 101 ? 2.076 12.516 -5.848 1.00 71.81 101 ASN A C 1
ATOM 780 O O . ASN A 1 101 ? 2.152 11.480 -6.514 1.00 71.81 101 ASN A O 1
ATOM 784 N N . ASP A 1 102 ? 2.855 13.581 -6.058 1.00 77.31 102 ASP A N 1
ATOM 785 C CA . ASP A 1 102 ? 3.954 13.638 -7.016 1.00 77.31 102 ASP A CA 1
ATOM 786 C C . ASP A 1 102 ? 5.270 13.880 -6.270 1.00 77.31 102 ASP A C 1
ATOM 788 O O . ASP A 1 102 ? 5.435 14.876 -5.571 1.00 77.31 102 ASP A O 1
ATOM 792 N N . ILE A 1 103 ? 6.216 12.954 -6.404 1.00 72.38 103 ILE A N 1
ATOM 793 C CA . ILE A 1 103 ? 7.497 13.026 -5.689 1.00 72.38 103 ILE A CA 1
ATOM 794 C C . ILE A 1 103 ? 8.371 14.179 -6.218 1.00 72.38 103 ILE A C 1
ATOM 796 O O . ILE A 1 103 ? 9.213 14.693 -5.484 1.00 72.38 103 ILE A O 1
ATOM 800 N N . SER A 1 104 ? 8.137 14.673 -7.439 1.00 67.31 104 SER A N 1
ATOM 801 C CA . SER A 1 104 ? 8.846 15.857 -7.941 1.00 67.31 104 SER A CA 1
ATOM 802 C C . SER A 1 104 ? 8.519 17.141 -7.171 1.00 67.31 104 SER A C 1
ATOM 804 O O . SER A 1 104 ? 9.347 18.047 -7.154 1.00 67.31 104 SER A O 1
ATOM 806 N N . GLU A 1 105 ? 7.388 17.191 -6.455 1.00 65.75 105 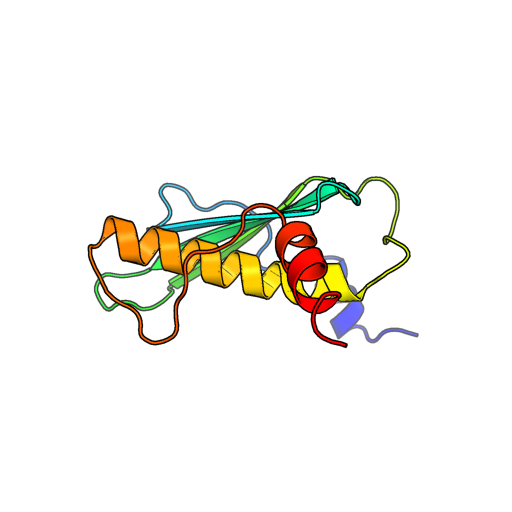GLU A N 1
ATOM 807 C CA . GLU A 1 105 ? 7.045 18.310 -5.563 1.00 65.75 105 GLU A CA 1
ATOM 808 C C . GLU A 1 105 ? 8.011 18.424 -4.371 1.00 65.75 105 GLU A C 1
ATOM 810 O O . GLU A 1 105 ? 8.176 19.507 -3.818 1.00 65.75 105 GLU A O 1
ATOM 815 N N . LYS A 1 106 ? 8.669 17.324 -3.972 1.00 63.44 106 LYS A N 1
ATOM 816 C CA . LYS A 1 106 ? 9.677 17.332 -2.898 1.00 63.44 106 LYS A CA 1
ATOM 817 C C . LYS A 1 106 ? 11.033 17.863 -3.371 1.00 63.44 106 LYS A C 1
ATOM 819 O O . LYS A 1 106 ? 11.722 18.515 -2.596 1.00 63.44 106 LYS A O 1
ATOM 824 N N . GLU A 1 107 ? 11.399 17.629 -4.633 1.00 56.25 107 GLU A N 1
ATOM 825 C CA . GLU A 1 107 ? 12.689 18.064 -5.198 1.00 56.25 107 GLU A CA 1
ATOM 826 C C . GLU A 1 107 ? 12.778 19.595 -5.349 1.00 56.25 107 GLU A C 1
ATOM 828 O O . GLU A 1 107 ? 13.842 20.170 -5.139 1.00 56.25 107 GLU A O 1
ATOM 833 N N . GLU A 1 108 ? 11.667 20.274 -5.655 1.00 50.59 108 GLU A N 1
ATOM 834 C CA . GLU A 1 108 ? 11.638 21.742 -5.803 1.00 50.59 108 GLU A CA 1
ATOM 835 C C . GLU A 1 108 ? 11.822 22.490 -4.468 1.00 50.59 108 GLU A C 1
ATOM 837 O O . GLU A 1 108 ? 12.206 23.656 -4.470 1.00 50.59 108 GLU A O 1
ATOM 842 N N . GLY A 1 109 ? 11.598 21.830 -3.326 1.00 46.28 109 GLY A N 1
ATOM 843 C CA . GLY A 1 109 ? 11.790 22.421 -1.997 1.00 46.28 109 GLY A CA 1
ATOM 844 C C . GLY A 1 109 ? 13.228 22.358 -1.468 1.00 46.28 109 GLY A C 1
ATOM 845 O O . GLY A 1 109 ? 13.578 23.142 -0.590 1.00 46.28 109 GLY A O 1
ATOM 846 N N . GLU A 1 110 ? 14.063 21.452 -1.987 1.00 45.53 110 GLU A N 1
ATOM 847 C CA . GLU A 1 110 ? 15.453 21.272 -1.531 1.00 45.53 110 GLU A CA 1
ATOM 848 C C . GLU A 1 110 ? 16.461 22.129 -2.321 1.00 45.53 110 GLU A C 1
ATOM 850 O O . GLU A 1 110 ? 17.544 22.427 -1.818 1.00 45.53 110 GLU A O 1
ATOM 855 N N . GLU A 1 111 ? 16.121 22.582 -3.536 1.00 40.72 111 GLU A N 1
ATOM 856 C CA . GLU A 1 111 ? 17.000 23.445 -4.348 1.00 40.72 111 GLU A CA 1
ATOM 857 C C . GLU A 1 111 ? 17.025 24.921 -3.895 1.00 40.72 111 GLU A C 1
ATOM 859 O O . GLU A 1 111 ? 17.911 25.667 -4.312 1.00 40.72 111 GLU A O 1
ATOM 864 N N . GLU A 1 112 ? 16.108 25.358 -3.022 1.00 35.41 112 GLU A N 1
ATOM 865 C CA . GLU A 1 112 ? 16.049 26.747 -2.527 1.00 35.41 112 GLU A CA 1
ATOM 866 C C . GLU A 1 112 ? 16.886 27.011 -1.256 1.00 35.41 112 GLU A C 1
ATOM 868 O O . GLU A 1 112 ? 16.940 28.149 -0.784 1.00 35.41 112 GLU A O 1
ATOM 873 N N . GLU A 1 113 ? 17.578 26.004 -0.709 1.00 40.34 113 GLU A N 1
ATOM 874 C CA . GLU A 1 113 ? 18.410 26.144 0.497 1.00 40.34 113 GLU A CA 1
ATOM 875 C C . GLU A 1 113 ? 19.920 26.023 0.207 1.00 40.34 113 GLU A C 1
ATOM 877 O O . GLU A 1 113 ? 20.615 25.235 0.841 1.00 40.34 113 GLU A O 1
ATOM 882 N N . TYR A 1 114 ? 20.455 26.822 -0.730 1.00 39.00 114 TYR A N 1
ATOM 883 C CA . TYR A 1 114 ? 21.905 27.077 -0.866 1.00 39.00 114 TYR A CA 1
ATOM 884 C C . TYR A 1 114 ? 22.238 28.490 -1.366 1.00 39.00 114 TYR A C 1
ATOM 886 O O . TYR A 1 114 ? 21.649 28.940 -2.373 1.00 39.00 114 TYR A O 1
#

Secondary structure (DSSP, 8-state):
---HHHHHHHHS-TTBS--SS-SEEEEEE-TTT--EEEEEEEE-TTS-EEEEEEEEE---SS--S-HHHHHHHHHHHHHHHHHHHHHHHTPPPTTPPPPPSBTHHHHHHHTT--

Radius of gyration: 15.87 Å; chains: 1; bounding box: 37×45×39 Å

pLDDT: mean 80.92, std 17.77, range [35.41, 98.0]